Protein AF-A0A7J7J6X7-F1 (afdb_monomer)

Foldseek 3Di:
DDDDDPPPDVPFQADDDDDDDDRHDDPDDDPPNDDDPADPDQDWDDDPQKIKGFDDWDDDPFWIKTWIKIDGHVDPDIDIDIDIGGDDD

Organism: Bugula neritina (NCBI:txid10212)

Solvent-accessible surface area (backbone atoms only — not comparable to full-atom values): 6025 Å² total; per-residue (Å²): 136,83,82,86,74,85,84,66,64,94,78,55,70,75,55,90,80,92,77,95,77,80,48,76,70,91,87,69,97,58,96,63,92,70,79,87,88,66,50,92,49,78,52,72,39,74,59,86,60,35,39,36,29,40,74,47,77,48,82,55,97,61,33,36,43,34,38,33,37,40,33,42,70,100,49,94,61,72,48,76,48,76,48,77,47,70,60,83,128

Mean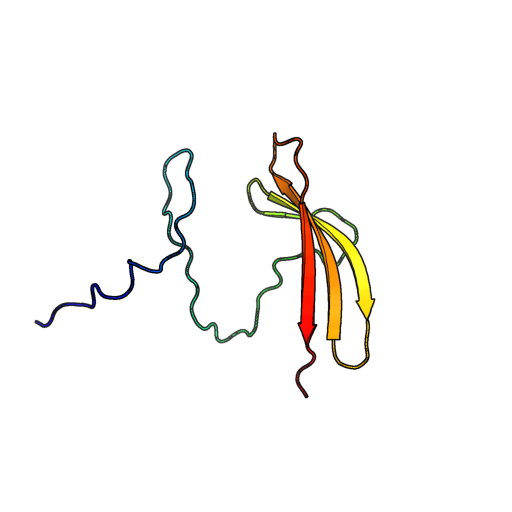 predicted aligned error: 10.94 Å

Secondary structure (DSSP, 8-state):
------TTSTTPPPPP-SSSS---------SSS----S-SSSS-EEETTEEEEEEEEEE-SSEEEEEEEEEETT---EEEEEEEEEPP-

Structure (mmCIF, N/CA/C/O backbone):
data_AF-A0A7J7J6X7-F1
#
_entry.id   AF-A0A7J7J6X7-F1
#
loop_
_atom_site.group_PDB
_atom_site.id
_atom_site.type_symbol
_atom_site.label_atom_id
_atom_site.label_alt_id
_atom_site.label_comp_id
_atom_site.label_asym_id
_atom_site.label_entity_id
_atom_site.label_seq_id
_atom_site.pdbx_PDB_ins_code
_atom_site.Cartn_x
_atom_site.Cartn_y
_atom_site.Cartn_z
_atom_site.occupancy
_atom_site.B_iso_or_equiv
_atom_site.auth_seq_id
_atom_site.auth_comp_id
_atom_site.auth_asym_id
_atom_site.auth_atom_id
_atom_site.pdbx_PDB_model_num
ATOM 1 N N . MET A 1 1 ? -18.816 -39.576 8.048 1.00 42.16 1 MET A N 1
ATOM 2 C CA . MET A 1 1 ? -18.567 -38.248 7.452 1.00 42.16 1 MET A CA 1
ATOM 3 C C . MET A 1 1 ? -17.300 -37.733 8.098 1.00 42.16 1 MET A C 1
ATOM 5 O O . MET A 1 1 ? -17.278 -37.642 9.314 1.00 42.16 1 MET A O 1
ATOM 9 N N . GLN A 1 2 ? -16.230 -37.609 7.316 1.00 35.34 2 GLN A N 1
ATOM 10 C CA . GLN A 1 2 ? -14.891 -37.275 7.804 1.00 35.34 2 GLN A CA 1
ATOM 11 C C . GLN A 1 2 ? -14.769 -35.778 8.101 1.00 35.34 2 GLN A C 1
ATOM 13 O O . GLN A 1 2 ? -15.316 -34.948 7.375 1.00 35.34 2 GLN A O 1
ATOM 18 N N . ASP A 1 3 ? -14.049 -35.492 9.180 1.00 43.03 3 ASP A N 1
ATOM 19 C CA . ASP A 1 3 ? -13.744 -34.185 9.747 1.00 43.03 3 ASP A CA 1
ATOM 20 C C . ASP A 1 3 ? -13.117 -33.220 8.734 1.00 43.03 3 ASP A C 1
ATOM 22 O O . ASP A 1 3 ? -12.070 -33.491 8.138 1.00 43.03 3 ASP A O 1
ATOM 26 N N . ILE A 1 4 ? -13.734 -32.049 8.569 1.00 48.44 4 ILE A N 1
ATOM 27 C CA . ILE A 1 4 ? -13.182 -30.959 7.764 1.00 48.44 4 ILE A CA 1
ATOM 28 C C . ILE A 1 4 ? -12.127 -30.232 8.610 1.00 48.44 4 ILE A C 1
ATOM 30 O O . ILE A 1 4 ? -12.418 -29.293 9.339 1.00 48.44 4 ILE A O 1
ATOM 34 N N . ASN A 1 5 ? -10.894 -30.726 8.510 1.00 48.69 5 ASN A N 1
ATOM 35 C CA . ASN A 1 5 ? -9.638 -29.974 8.530 1.00 48.69 5 ASN A CA 1
ATOM 36 C C . ASN A 1 5 ? -9.508 -28.827 9.562 1.00 48.69 5 ASN A C 1
ATOM 38 O O . ASN A 1 5 ? -9.527 -27.652 9.209 1.00 48.69 5 ASN A O 1
ATOM 42 N N . THR A 1 6 ? -9.248 -29.161 10.826 1.00 43.22 6 THR A N 1
ATOM 43 C CA . THR A 1 6 ? -8.854 -28.208 11.885 1.00 43.22 6 THR A CA 1
ATOM 44 C C . THR A 1 6 ? -7.371 -27.786 11.838 1.00 43.22 6 THR A C 1
ATOM 46 O O . THR A 1 6 ? -6.870 -27.203 12.792 1.00 43.22 6 THR A O 1
ATOM 49 N N . LYS A 1 7 ? -6.630 -28.058 10.751 1.00 48.09 7 LYS A N 1
ATOM 50 C CA . LYS A 1 7 ? -5.160 -27.883 10.691 1.00 48.09 7 LYS A CA 1
ATOM 51 C C . LYS A 1 7 ? -4.646 -26.514 10.211 1.00 48.09 7 LYS A C 1
ATOM 53 O O . LYS A 1 7 ? -3.446 -26.383 9.993 1.00 48.09 7 LYS A O 1
ATOM 58 N N . THR A 1 8 ? -5.490 -25.497 10.029 1.00 55.53 8 THR A N 1
ATOM 59 C CA . THR A 1 8 ? -5.059 -24.221 9.405 1.00 55.53 8 THR A CA 1
ATOM 60 C C . THR A 1 8 ? -5.207 -22.965 10.267 1.00 55.53 8 THR A C 1
ATOM 62 O O . THR 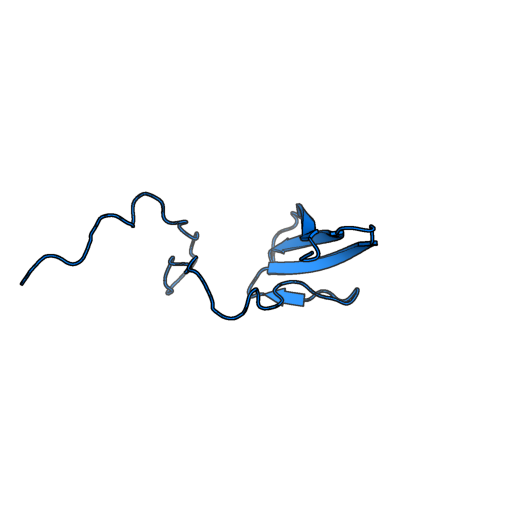A 1 8 ? -4.884 -21.882 9.787 1.00 55.53 8 THR A O 1
ATOM 65 N N . ASP A 1 9 ? -5.645 -23.077 11.526 1.00 61.72 9 ASP A N 1
ATOM 66 C CA . ASP A 1 9 ? -5.878 -21.901 12.384 1.00 61.72 9 ASP A CA 1
ATOM 67 C C . ASP A 1 9 ? -4.624 -21.438 13.151 1.00 61.72 9 ASP A C 1
ATOM 69 O O . ASP A 1 9 ? -4.445 -20.244 13.369 1.00 61.72 9 ASP A O 1
ATOM 73 N N . ASP A 1 10 ? -3.696 -22.344 13.477 1.00 65.31 10 ASP A N 1
ATOM 74 C CA . ASP A 1 10 ? -2.524 -22.043 14.326 1.00 65.31 10 ASP A CA 1
ATOM 75 C C . ASP A 1 10 ? -1.524 -21.056 13.696 1.00 65.31 10 ASP A C 1
ATOM 77 O O . ASP A 1 10 ? -0.686 -20.467 14.382 1.00 65.31 10 ASP A O 1
ATOM 81 N N . HIS A 1 11 ? -1.603 -20.864 12.379 1.00 65.81 11 HIS A N 1
ATOM 82 C CA . HIS A 1 11 ? -0.730 -19.966 11.622 1.00 65.81 11 HIS A CA 1
ATOM 83 C C . HIS A 1 11 ? -1.476 -18.786 10.997 1.00 65.81 11 HIS A C 1
ATOM 85 O O . HIS A 1 11 ? -0.876 -18.017 10.239 1.00 65.81 11 HIS A O 1
ATOM 91 N N . ARG A 1 12 ? -2.777 -18.623 11.273 1.00 68.81 12 ARG A N 1
ATOM 92 C CA . ARG A 1 12 ? -3.540 -17.526 10.676 1.00 68.81 12 ARG A CA 1
ATOM 93 C C . ARG A 1 12 ? -3.139 -16.187 11.289 1.00 68.81 12 ARG A C 1
ATOM 95 O O . ARG A 1 12 ? -2.899 -16.067 12.489 1.00 68.81 12 ARG A O 1
ATOM 102 N N . VAL A 1 13 ? -3.120 -15.147 10.459 1.00 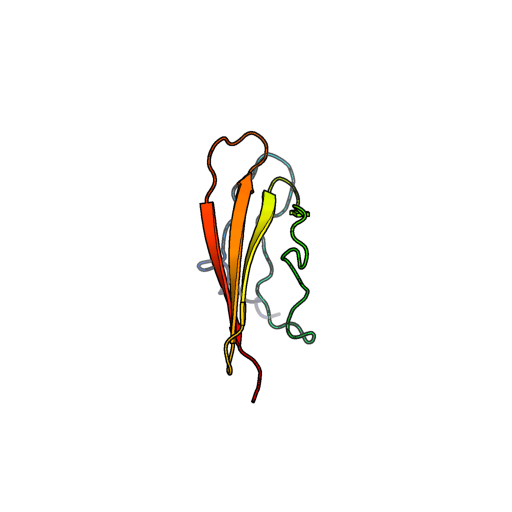73.19 13 VAL A N 1
ATOM 103 C CA . VAL A 1 13 ? -2.910 -13.774 10.928 1.00 73.19 13 VAL A CA 1
ATOM 104 C C . VAL A 1 13 ? -4.195 -13.281 11.588 1.00 73.19 13 VAL A C 1
ATOM 106 O O . VAL A 1 13 ? -5.231 -13.183 10.933 1.00 73.19 13 VAL A O 1
ATOM 109 N N . VAL A 1 14 ? -4.122 -12.957 12.880 1.00 75.81 14 VAL A N 1
ATOM 110 C CA . VAL A 1 14 ? -5.256 -12.446 13.663 1.00 75.81 14 VAL A CA 1
ATOM 111 C C . VAL A 1 14 ? -5.237 -10.918 13.669 1.00 75.81 14 VAL A C 1
ATOM 113 O O . VAL A 1 14 ? -4.294 -10.297 14.165 1.00 75.81 14 VAL A O 1
ATOM 116 N N . LEU A 1 15 ? -6.291 -10.291 13.143 1.00 77.56 15 LEU A N 1
ATOM 117 C CA . LEU A 1 15 ? -6.444 -8.835 13.173 1.00 77.56 15 LEU A CA 1
ATOM 118 C C . LEU A 1 15 ? -6.984 -8.359 14.534 1.00 77.56 15 LEU A C 1
ATOM 120 O O . LEU A 1 15 ? -7.959 -8.901 15.057 1.00 77.56 15 LEU A O 1
ATOM 124 N N . ARG A 1 16 ? -6.373 -7.311 15.110 1.00 76.12 16 ARG A N 1
ATOM 125 C CA . ARG A 1 16 ? -6.899 -6.643 16.320 1.00 76.12 16 ARG A CA 1
ATOM 126 C C . ARG A 1 16 ? -8.197 -5.899 15.992 1.00 76.12 16 ARG A C 1
ATOM 128 O O . ARG A 1 16 ? -8.244 -5.175 15.001 1.00 76.12 16 ARG A O 1
ATOM 135 N N . ARG A 1 17 ? -9.216 -6.041 16.848 1.00 70.69 17 ARG A N 1
ATOM 136 C CA . ARG A 1 17 ? -10.577 -5.526 16.614 1.00 70.69 17 ARG A CA 1
ATOM 137 C C . ARG A 1 17 ? -10.980 -4.450 17.623 1.00 70.69 17 ARG A C 1
ATOM 139 O O . ARG A 1 17 ? -10.623 -4.542 18.794 1.00 70.69 17 ARG A O 1
ATOM 146 N N . GLU A 1 18 ? -11.805 -3.513 17.164 1.00 61.38 18 GLU A N 1
ATOM 147 C CA . GLU A 1 18 ? -12.712 -2.704 17.987 1.00 61.38 18 GLU A CA 1
ATOM 148 C C . GLU A 1 18 ? -14.137 -2.899 17.414 1.00 61.38 18 GLU A C 1
ATOM 150 O O . GLU A 1 18 ? -14.502 -2.225 16.458 1.00 61.38 18 GLU A O 1
ATOM 155 N N . GLY A 1 19 ? -14.918 -3.871 17.918 1.00 63.97 19 GLY A N 1
ATOM 156 C CA . GLY A 1 19 ? -16.328 -4.099 17.516 1.00 63.97 19 GLY A CA 1
ATOM 157 C C . GLY A 1 19 ? -16.650 -5.431 16.806 1.00 63.97 19 GLY A C 1
ATOM 158 O O . GLY A 1 19 ? -15.875 -6.386 16.880 1.00 63.97 19 GLY A O 1
ATOM 159 N N . GLU A 1 20 ? -17.821 -5.500 16.148 1.00 55.25 20 GLU A N 1
ATOM 160 C CA . GLU A 1 20 ? -18.321 -6.684 15.418 1.00 55.25 20 GLU A CA 1
ATOM 161 C C . GLU A 1 20 ? -17.727 -6.789 13.999 1.00 55.25 20 GLU A C 1
ATOM 163 O O . GLU A 1 20 ? -17.843 -5.879 13.181 1.00 55.25 20 GLU A O 1
ATOM 168 N N . GLY A 1 21 ? -17.085 -7.924 13.706 1.00 60.88 21 GLY A N 1
ATOM 169 C CA . GLY A 1 21 ? -16.438 -8.244 12.430 1.00 60.88 21 GLY A CA 1
ATOM 170 C C . GLY A 1 21 ? -15.574 -9.506 12.553 1.00 60.88 21 GLY A C 1
ATOM 171 O O . GLY A 1 21 ? -15.219 -9.905 13.666 1.00 60.88 21 GLY A O 1
ATOM 172 N N . ASN A 1 22 ? -15.240 -10.159 11.435 1.00 65.44 22 ASN A N 1
ATOM 173 C CA . ASN A 1 22 ? -14.380 -11.352 11.439 1.00 65.44 22 ASN A CA 1
ATOM 174 C C . ASN A 1 22 ? -12.887 -10.941 11.464 1.00 65.44 22 ASN A C 1
ATOM 176 O O . ASN A 1 22 ? -12.496 -10.023 10.749 1.00 65.44 22 ASN A O 1
ATOM 180 N N . ASP A 1 23 ? -12.053 -11.590 12.286 1.00 72.50 23 ASP A N 1
ATOM 181 C CA . ASP A 1 23 ? -10.585 -11.389 12.340 1.00 72.50 23 ASP A CA 1
ATOM 182 C C . ASP A 1 23 ? -9.830 -12.122 11.229 1.00 72.50 23 ASP A C 1
ATOM 184 O O . ASP A 1 23 ? -8.598 -12.112 11.196 1.00 72.50 23 ASP A O 1
ATOM 188 N N . PHE A 1 24 ? -10.573 -12.780 10.351 1.00 71.50 24 PHE A N 1
ATOM 189 C CA . PHE A 1 24 ? -10.056 -13.575 9.262 1.00 71.50 24 PHE A CA 1
ATOM 190 C C . PHE A 1 24 ? -9.702 -12.708 8.048 1.00 71.50 24 PHE A C 1
ATOM 192 O O . PHE A 1 24 ? -10.562 -12.032 7.481 1.00 71.50 24 PHE A O 1
ATOM 199 N N . ILE A 1 25 ? -8.448 -12.787 7.600 1.00 75.38 25 ILE A N 1
ATOM 200 C CA . ILE A 1 25 ? -8.032 -12.332 6.271 1.00 75.38 25 ILE A CA 1
ATOM 201 C C . ILE A 1 25 ? -7.724 -13.554 5.409 1.00 75.38 25 ILE A C 1
ATOM 203 O O . ILE A 1 25 ? -6.908 -14.398 5.778 1.00 75.38 25 ILE A O 1
ATOM 207 N N . ASN A 1 26 ? -8.394 -13.661 4.260 1.00 64.62 26 ASN A N 1
ATOM 208 C CA . ASN A 1 26 ? -8.126 -14.741 3.324 1.00 64.62 26 ASN A CA 1
ATOM 209 C C . ASN A 1 26 ? -6.832 -14.451 2.552 1.00 64.62 26 ASN A C 1
ATOM 211 O O . ASN A 1 26 ? -6.808 -13.598 1.667 1.00 64.62 26 ASN A O 1
ATOM 215 N N . ALA A 1 27 ? -5.766 -15.169 2.887 1.00 56.47 27 ALA A N 1
ATOM 216 C CA . ALA A 1 27 ? -4.555 -15.247 2.086 1.00 56.47 27 ALA A CA 1
ATOM 217 C C . ALA A 1 27 ? -4.574 -16.580 1.325 1.00 56.47 27 ALA A C 1
ATOM 219 O O . ALA A 1 27 ? -4.040 -17.586 1.785 1.00 56.47 27 ALA A O 1
ATOM 220 N N . SER A 1 28 ? -5.233 -16.601 0.169 1.00 53.62 28 SER A N 1
ATOM 221 C CA . SER A 1 28 ? -5.318 -17.772 -0.709 1.00 53.62 28 SER A CA 1
ATOM 222 C C . SER A 1 28 ? -5.009 -17.388 -2.154 1.00 53.62 28 SER A C 1
ATOM 224 O O . SER A 1 28 ? -5.153 -16.229 -2.531 1.00 53.62 28 SER A O 1
ATOM 226 N N . TYR A 1 29 ? -4.609 -18.362 -2.972 1.00 40.81 29 TYR A N 1
ATOM 227 C CA . TYR A 1 29 ? -4.315 -18.173 -4.397 1.00 40.81 29 TYR A CA 1
ATOM 228 C C . TYR A 1 29 ? -5.535 -17.597 -5.149 1.00 40.81 29 TYR A C 1
ATOM 230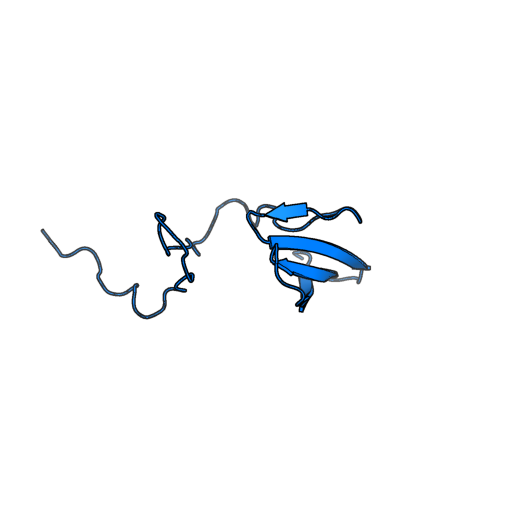 O O . TYR A 1 29 ? -6.614 -18.187 -5.104 1.00 40.81 29 TYR A O 1
ATOM 238 N N . ILE A 1 30 ? -5.374 -16.461 -5.841 1.00 49.03 30 ILE A N 1
ATOM 239 C CA . ILE A 1 30 ? -6.422 -15.810 -6.652 1.00 49.03 30 ILE A CA 1
ATOM 240 C C . ILE A 1 30 ? -6.035 -15.915 -8.136 1.00 49.03 30 ILE A C 1
ATOM 242 O O . ILE A 1 30 ? -4.876 -15.723 -8.493 1.00 49.03 30 ILE A O 1
ATOM 246 N N . ALA A 1 31 ? -6.999 -16.232 -9.010 1.00 49.12 31 ALA A N 1
ATOM 247 C CA . ALA A 1 31 ? -6.781 -16.379 -10.457 1.00 49.12 31 ALA A CA 1
ATOM 248 C C . ALA A 1 31 ? -6.395 -15.058 -11.163 1.00 49.12 31 ALA A C 1
ATOM 250 O O . ALA A 1 31 ? -5.702 -15.076 -12.178 1.00 49.12 31 ALA A O 1
ATOM 251 N N . ASN A 1 32 ? -6.780 -13.909 -10.598 1.00 53.75 32 ASN A N 1
ATOM 252 C CA . ASN A 1 32 ? -6.182 -12.612 -10.912 1.00 53.75 32 ASN A CA 1
ATOM 253 C C . ASN A 1 32 ? -4.888 -12.465 -10.103 1.00 53.75 32 ASN A C 1
ATOM 255 O O . ASN A 1 32 ? -4.943 -12.521 -8.876 1.00 53.75 32 ASN A O 1
ATOM 259 N N . LYS A 1 33 ? -3.737 -12.253 -10.766 1.00 61.62 33 LYS A N 1
ATOM 260 C CA . LYS A 1 33 ? -2.418 -12.217 -10.095 1.00 61.62 33 LYS A CA 1
ATOM 261 C C . LYS A 1 33 ? -2.382 -11.267 -8.885 1.00 61.62 33 LYS A C 1
ATOM 263 O O . LYS A 1 33 ? -1.714 -11.587 -7.909 1.00 61.62 33 LYS A O 1
ATOM 268 N N . CYS A 1 34 ? -3.059 -10.115 -8.956 1.00 68.75 34 CYS A N 1
ATOM 269 C CA . CYS A 1 34 ? -3.199 -9.162 -7.851 1.00 68.75 34 CYS A CA 1
ATOM 270 C C . CYS A 1 34 ? -4.237 -8.077 -8.199 1.00 68.75 34 CYS A C 1
ATOM 272 O O . CYS A 1 34 ? -4.197 -7.539 -9.306 1.00 68.75 34 CYS A O 1
ATOM 274 N N . GLU A 1 35 ? -5.129 -7.720 -7.270 1.00 69.88 35 GLU A N 1
ATOM 275 C CA . GLU A 1 35 ? -5.859 -6.446 -7.349 1.00 69.88 35 GLU A CA 1
ATOM 276 C C . GLU A 1 35 ? -4.999 -5.323 -6.768 1.00 69.88 35 GLU A C 1
ATOM 278 O O . GLU A 1 35 ? -4.296 -5.503 -5.774 1.00 69.88 35 GLU A O 1
ATOM 283 N N . GLN A 1 36 ? -5.055 -4.136 -7.367 1.00 76.44 36 GLN A N 1
ATOM 284 C CA . GLN A 1 36 ? -4.202 -3.044 -6.930 1.00 76.44 36 GLN A CA 1
ATOM 285 C C . GLN A 1 36 ? -4.666 -2.427 -5.597 1.00 76.44 36 GLN A C 1
ATOM 287 O O . GLN A 1 36 ? -5.619 -1.645 -5.532 1.00 76.44 36 GLN A O 1
ATOM 292 N N . TYR A 1 37 ? -3.912 -2.714 -4.535 1.00 84.31 37 TYR A N 1
ATOM 293 C CA . TYR A 1 37 ? -4.182 -2.271 -3.161 1.00 84.31 37 TYR A CA 1
ATOM 294 C C . TYR A 1 37 ? -3.392 -1.021 -2.724 1.00 84.31 37 TYR A C 1
ATOM 296 O O . TYR A 1 37 ? -3.433 -0.639 -1.557 1.00 84.31 37 TYR A O 1
ATOM 304 N N . TRP A 1 38 ? -2.679 -0.353 -3.634 1.00 87.25 38 TRP A N 1
ATOM 305 C CA . TRP A 1 38 ? -1.941 0.893 -3.370 1.00 87.25 38 TRP A CA 1
ATOM 306 C C . TRP A 1 38 ? -2.324 1.991 -4.380 1.00 87.25 38 TRP A C 1
ATOM 308 O O . TRP A 1 38 ? -2.765 1.666 -5.483 1.00 87.25 38 TRP A O 1
ATOM 318 N N . PRO A 1 39 ? -2.200 3.287 -4.038 1.00 83.75 39 PRO A N 1
ATOM 319 C CA . PRO A 1 39 ? -2.460 4.374 -4.987 1.00 83.75 39 PRO A CA 1
ATOM 320 C C . PRO A 1 39 ? -1.385 4.439 -6.087 1.00 83.75 39 PRO A C 1
ATOM 322 O O . PRO A 1 39 ? -0.193 4.331 -5.791 1.00 83.75 39 PRO A O 1
ATOM 325 N N . LEU A 1 40 ? -1.803 4.629 -7.345 1.00 77.19 40 LEU A N 1
ATOM 326 C CA . LEU A 1 40 ? -0.899 4.897 -8.484 1.00 77.19 40 LEU A CA 1
ATOM 327 C C . LEU A 1 40 ? -0.425 6.345 -8.504 1.00 77.19 40 LEU A C 1
ATOM 329 O O . LEU A 1 40 ? 0.689 6.657 -8.916 1.00 77.19 40 LEU A O 1
ATOM 333 N N . ASP A 1 41 ? -1.313 7.235 -8.100 1.00 77.69 41 ASP A N 1
ATOM 334 C CA . ASP A 1 41 ? -1.125 8.662 -8.097 1.00 77.69 41 ASP A CA 1
ATOM 335 C C . ASP A 1 41 ? -0.508 9.139 -6.779 1.00 77.69 41 ASP A C 1
ATOM 337 O O . ASP A 1 41 ? -0.444 8.439 -5.767 1.00 77.69 41 ASP A O 1
ATOM 341 N N . LYS A 1 42 ? -0.038 10.389 -6.780 1.00 73.44 42 LYS A N 1
ATOM 342 C CA . LYS A 1 42 ? 0.471 11.042 -5.565 1.00 73.44 42 LYS A CA 1
ATOM 343 C C . LYS A 1 42 ? -0.638 11.333 -4.544 1.00 73.44 42 LYS A C 1
ATOM 345 O O . LYS A 1 42 ? -0.344 11.875 -3.478 1.00 73.44 42 LYS A O 1
ATOM 350 N N . GLN A 1 43 ? -1.894 11.008 -4.860 1.00 84.25 43 GLN A N 1
ATOM 351 C CA . GLN A 1 43 ? -3.014 11.243 -3.965 1.00 84.25 43 GLN A CA 1
ATOM 352 C C . GLN A 1 43 ? -3.115 10.136 -2.908 1.00 84.25 43 GLN A C 1
ATOM 354 O O . GLN A 1 43 ? -2.987 8.949 -3.214 1.00 84.25 43 GLN A O 1
ATOM 359 N N . PRO A 1 44 ? -3.347 10.504 -1.639 1.00 87.75 44 PRO A N 1
ATOM 360 C CA . PRO A 1 44 ? -3.648 9.541 -0.592 1.00 87.75 44 PRO A CA 1
ATOM 361 C C . PRO A 1 44 ? -4.909 8.730 -0.912 1.00 87.75 44 PRO A C 1
ATOM 363 O O . PRO A 1 44 ? -5.959 9.303 -1.202 1.00 87.75 44 PRO A O 1
ATOM 366 N N . LYS A 1 45 ? -4.842 7.405 -0.762 1.00 91.19 45 LYS A N 1
ATOM 367 C CA . LYS A 1 45 ? -6.006 6.511 -0.833 1.00 91.19 45 LYS A CA 1
ATOM 368 C C . LYS A 1 45 ? -6.292 5.912 0.541 1.00 91.19 45 LYS A C 1
ATOM 370 O O . LYS A 1 45 ? -5.375 5.491 1.248 1.00 91.19 45 LYS A O 1
ATOM 375 N N . LYS A 1 46 ? -7.569 5.892 0.931 1.00 89.94 46 LYS A N 1
ATOM 376 C CA . LYS A 1 46 ? -8.026 5.306 2.199 1.00 89.94 46 LYS A CA 1
ATOM 377 C C . LYS A 1 46 ? -8.513 3.873 2.005 1.00 89.94 46 LYS A C 1
ATOM 379 O O . LYS A 1 46 ? -9.246 3.589 1.062 1.00 89.94 46 LYS A O 1
ATOM 384 N N . PHE A 1 47 ? -8.142 3.015 2.945 1.00 87.62 47 PHE A N 1
ATOM 385 C CA . PHE A 1 47 ? -8.546 1.620 3.067 1.00 87.62 47 PHE A CA 1
ATOM 386 C C . PHE A 1 47 ? -9.000 1.393 4.513 1.00 87.62 47 PHE A C 1
ATOM 388 O O . PHE A 1 47 ? -8.183 1.165 5.407 1.00 87.62 47 PHE A O 1
ATOM 395 N N . GLY A 1 48 ? -10.303 1.555 4.764 1.00 86.81 48 GLY A N 1
ATOM 396 C CA . GLY A 1 48 ? -10.829 1.651 6.128 1.00 86.81 48 GLY A CA 1
ATOM 397 C C . GLY A 1 48 ? -10.154 2.791 6.900 1.00 86.81 48 GLY A C 1
ATOM 398 O O . GLY A 1 48 ? -10.089 3.924 6.419 1.00 86.81 48 GLY A O 1
ATOM 399 N N . ASP A 1 49 ? -9.589 2.468 8.062 1.00 89.81 49 ASP A N 1
ATOM 400 C CA . ASP A 1 49 ? -8.869 3.422 8.915 1.00 89.81 49 ASP A CA 1
ATOM 401 C C . ASP A 1 49 ? -7.416 3.661 8.493 1.00 89.81 49 ASP A C 1
ATOM 403 O O . ASP A 1 49 ? -6.703 4.424 9.145 1.00 89.81 49 ASP A O 1
ATOM 407 N N . ILE A 1 50 ? -6.936 3.012 7.435 1.00 90.88 50 ILE A N 1
ATOM 408 C CA . ILE A 1 50 ? -5.560 3.153 6.967 1.00 90.88 50 ILE A CA 1
ATOM 409 C C . ILE A 1 50 ? -5.533 4.099 5.772 1.00 90.88 50 ILE A C 1
ATOM 411 O O . ILE A 1 50 ? -6.260 3.928 4.798 1.00 90.88 50 ILE A O 1
ATOM 415 N N . THR A 1 51 ? -4.674 5.108 5.829 1.00 92.44 51 THR A N 1
ATOM 416 C CA . THR A 1 51 ? -4.375 5.984 4.697 1.00 92.44 51 THR A CA 1
ATOM 417 C C . THR A 1 51 ? -3.018 5.606 4.126 1.00 92.44 51 THR A C 1
ATOM 419 O O . THR A 1 51 ? -2.029 5.5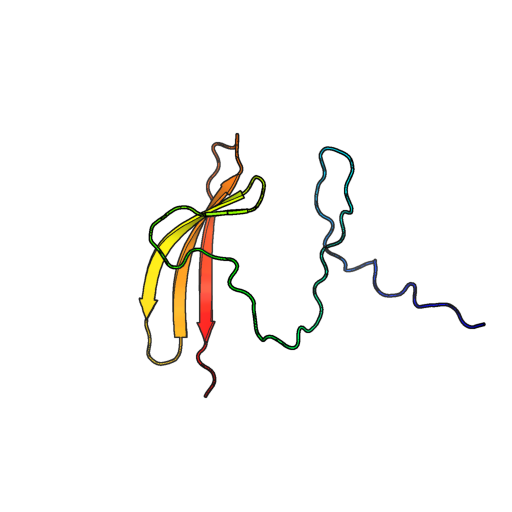39 4.856 1.00 92.44 51 THR A O 1
ATOM 422 N N . VAL A 1 52 ? -2.974 5.364 2.819 1.00 92.25 52 VAL A N 1
ATOM 423 C CA . VAL A 1 52 ? -1.763 5.009 2.080 1.00 92.25 52 VAL A CA 1
ATOM 424 C C . VAL A 1 52 ? -1.460 6.116 1.082 1.00 92.25 52 VAL A C 1
ATOM 426 O O . VAL A 1 52 ? -2.335 6.529 0.324 1.00 92.25 52 VAL A O 1
ATOM 429 N N . CYS A 1 53 ? -0.215 6.582 1.056 1.00 91.38 53 CYS A N 1
ATOM 430 C CA . CYS A 1 53 ? 0.254 7.606 0.126 1.00 91.38 53 CYS A CA 1
ATOM 431 C C . CYS A 1 53 ? 1.492 7.114 -0.618 1.00 91.38 53 CYS A C 1
ATOM 433 O O . CYS A 1 53 ? 2.474 6.729 0.024 1.00 91.38 53 CYS A O 1
ATOM 435 N N . SER A 1 54 ? 1.493 7.214 -1.947 1.00 92.25 54 SER A N 1
ATOM 436 C CA . SER A 1 54 ? 2.704 6.999 -2.741 1.00 92.25 54 SER A CA 1
ATOM 437 C C . SER A 1 54 ? 3.645 8.198 -2.612 1.00 92.25 54 SER A C 1
ATOM 439 O O . SER A 1 54 ? 3.238 9.345 -2.814 1.00 92.25 54 SER A O 1
ATOM 441 N N . LYS A 1 55 ? 4.892 7.955 -2.194 1.00 91.62 55 LYS A N 1
ATOM 442 C CA . LYS A 1 55 ? 5.910 9.000 -1.988 1.00 91.62 55 LYS A CA 1
ATOM 443 C C . LYS A 1 55 ? 6.882 9.083 -3.153 1.00 91.62 55 LYS A C 1
ATOM 445 O O . LYS A 1 55 ? 7.154 10.182 -3.629 1.00 91.62 55 LYS A O 1
ATOM 450 N N . SER A 1 56 ? 7.385 7.944 -3.604 1.00 90.44 56 SER A N 1
ATOM 451 C CA . SER A 1 56 ? 8.229 7.849 -4.791 1.00 90.44 56 SER A CA 1
ATOM 452 C C . SER A 1 56 ? 8.008 6.516 -5.485 1.00 90.44 56 SER A C 1
ATOM 454 O O . SER A 1 56 ? 7.666 5.521 -4.845 1.00 90.44 56 SER A O 1
ATOM 456 N N . VAL A 1 57 ? 8.202 6.532 -6.798 1.00 91.12 57 VAL A N 1
ATOM 457 C CA . VAL A 1 57 ? 8.216 5.352 -7.652 1.00 91.12 57 VAL A CA 1
ATOM 458 C C . VAL A 1 57 ? 9.507 5.428 -8.444 1.00 91.12 57 VAL A C 1
ATOM 460 O O . VAL A 1 57 ? 9.780 6.438 -9.092 1.00 91.12 57 VAL A O 1
ATOM 463 N N . GLU A 1 58 ? 10.303 4.381 -8.347 1.00 92.00 58 GLU A N 1
ATOM 464 C CA . GLU A 1 58 ? 11.538 4.215 -9.094 1.00 92.00 58 GLU A CA 1
ATOM 465 C C . GLU A 1 58 ? 11.369 2.984 -9.988 1.00 92.00 58 GLU A C 1
ATOM 467 O O . GLU A 1 58 ? 10.835 1.956 -9.558 1.00 92.00 58 GLU 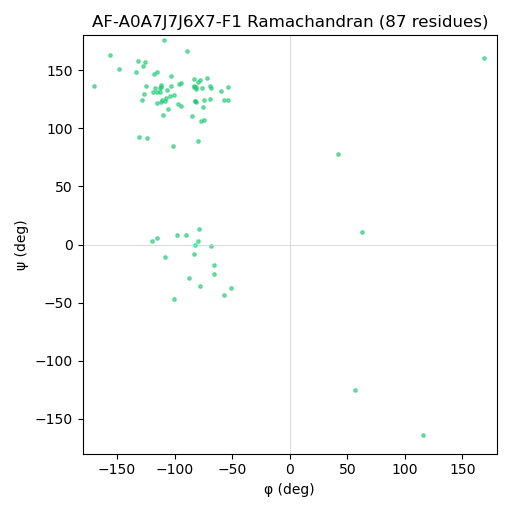A O 1
ATOM 472 N N . CYS A 1 59 ? 11.767 3.114 -11.250 1.00 90.81 59 CYS A N 1
ATOM 473 C CA . CYS A 1 59 ? 11.656 2.051 -12.240 1.00 90.81 59 CYS A CA 1
ATOM 474 C C . CYS A 1 59 ? 13.058 1.560 -12.590 1.00 90.81 59 CYS A C 1
ATOM 476 O O . CYS A 1 59 ? 13.900 2.344 -13.029 1.00 90.81 59 CYS A O 1
ATOM 478 N N . TRP A 1 60 ? 13.282 0.263 -12.430 1.00 90.94 60 TRP A N 1
ATOM 479 C CA . TRP A 1 60 ? 14.468 -0.443 -12.900 1.00 90.94 60 TRP A CA 1
ATOM 480 C C . TRP A 1 60 ? 14.094 -1.356 -14.067 1.00 90.94 60 TRP A C 1
ATOM 482 O O . TRP A 1 60 ? 12.922 -1.475 -14.428 1.00 90.94 60 TRP A O 1
ATOM 492 N N . ALA A 1 61 ? 15.103 -2.000 -14.655 1.00 89.81 61 ALA A N 1
ATOM 493 C CA . ALA A 1 61 ? 14.916 -2.924 -15.770 1.00 89.81 61 ALA A CA 1
ATOM 494 C C . ALA A 1 61 ? 13.958 -4.077 -15.418 1.00 89.81 61 ALA A C 1
ATOM 496 O O . ALA A 1 61 ? 13.054 -4.373 -16.193 1.00 89.81 61 ALA A O 1
ATOM 497 N N . ASP A 1 62 ? 14.106 -4.656 -14.224 1.00 91.19 62 ASP A N 1
ATOM 498 C CA . ASP A 1 62 ? 13.412 -5.899 -13.856 1.00 91.19 62 ASP A CA 1
ATOM 499 C C . ASP A 1 62 ? 12.291 -5.696 -12.830 1.00 91.19 62 ASP A C 1
ATOM 501 O O . ASP A 1 62 ? 11.501 -6.605 -12.560 1.00 91.19 62 ASP A O 1
ATOM 505 N N . PHE A 1 63 ? 12.214 -4.507 -12.228 1.00 88.06 63 PHE A N 1
ATOM 506 C CA . PHE A 1 63 ? 11.244 -4.233 -11.179 1.00 88.06 63 PHE A CA 1
ATOM 507 C C . PHE A 1 63 ? 10.918 -2.751 -11.023 1.00 88.06 63 PHE A C 1
ATOM 509 O O . PHE A 1 63 ? 11.652 -1.860 -11.448 1.00 88.06 63 PHE A O 1
ATOM 516 N N . THR A 1 64 ? 9.810 -2.495 -10.339 1.00 91.00 64 THR A N 1
ATOM 517 C CA . THR A 1 64 ? 9.445 -1.183 -9.808 1.00 91.00 64 THR A CA 1
ATOM 518 C C . THR A 1 64 ? 9.476 -1.223 -8.287 1.00 91.00 64 THR A C 1
ATOM 520 O O . THR A 1 64 ? 8.926 -2.138 -7.675 1.00 91.00 64 THR A O 1
ATOM 523 N N . GLN A 1 65 ? 10.069 -0.207 -7.667 1.00 93.00 65 GLN A N 1
ATOM 524 C CA . GLN A 1 65 ? 9.983 0.036 -6.226 1.00 93.00 65 GLN A CA 1
ATOM 525 C C . GLN A 1 65 ? 9.095 1.245 -5.994 1.00 93.00 65 GLN A C 1
ATOM 527 O O . GLN A 1 65 ? 9.356 2.335 -6.499 1.00 93.00 65 GLN A O 1
ATOM 532 N N . THR A 1 66 ? 8.076 1.069 -5.166 1.00 92.12 66 THR A N 1
ATOM 533 C CA . THR A 1 66 ? 7.246 2.168 -4.685 1.00 92.12 66 THR A CA 1
ATOM 534 C C . THR A 1 66 ? 7.474 2.359 -3.195 1.00 92.12 66 THR A C 1
ATOM 536 O O . THR A 1 66 ? 7.251 1.448 -2.397 1.00 92.12 66 THR A O 1
ATOM 539 N N . ARG A 1 67 ? 7.887 3.562 -2.796 1.00 93.88 67 ARG A N 1
ATOM 540 C CA . ARG A 1 67 ? 7.953 3.958 -1.390 1.00 93.88 67 ARG A CA 1
ATOM 541 C C . ARG A 1 67 ? 6.580 4.458 -0.965 1.00 93.88 67 ARG A C 1
ATOM 543 O O . ARG A 1 67 ? 6.143 5.530 -1.388 1.00 93.88 67 ARG A O 1
ATOM 550 N N . LEU A 1 68 ? 5.909 3.694 -0.114 1.00 92.94 68 LEU A N 1
ATOM 551 C CA . LEU A 1 68 ? 4.596 4.033 0.417 1.00 92.94 68 LEU A CA 1
ATOM 552 C C . LEU A 1 68 ? 4.727 4.544 1.844 1.00 92.94 68 LEU A C 1
ATOM 554 O O . LEU A 1 68 ? 5.547 4.084 2.638 1.00 92.94 68 LEU A O 1
ATOM 558 N N . SER A 1 69 ? 3.868 5.491 2.177 1.00 92.88 69 SER A N 1
ATOM 559 C CA . SER A 1 69 ? 3.682 5.943 3.539 1.00 92.88 69 SER A CA 1
ATOM 560 C C . SER A 1 69 ? 2.301 5.553 4.030 1.00 92.88 69 SER A C 1
ATOM 562 O O . SER A 1 69 ? 1.313 5.798 3.342 1.00 92.88 69 SER A O 1
ATOM 564 N N . ILE A 1 70 ? 2.259 4.955 5.215 1.00 93.62 70 ILE A N 1
ATOM 565 C CA . ILE A 1 70 ? 1.056 4.420 5.836 1.00 93.62 70 ILE A CA 1
ATOM 566 C C . ILE A 1 70 ? 0.815 5.153 7.150 1.00 93.62 70 ILE A C 1
ATOM 568 O O . ILE A 1 70 ? 1.720 5.276 7.977 1.00 93.62 70 ILE A O 1
ATOM 572 N N . SER A 1 71 ? -0.414 5.611 7.355 1.00 92.88 71 SER A N 1
ATOM 573 C CA . SER A 1 71 ? -0.882 6.135 8.635 1.00 92.88 71 SER A CA 1
ATOM 574 C C . SER A 1 71 ? -2.245 5.551 8.989 1.00 92.88 71 SER A C 1
ATOM 576 O O . SER A 1 71 ? -3.056 5.253 8.112 1.00 92.88 71 SER A O 1
ATOM 578 N N . LYS A 1 72 ? -2.505 5.385 10.288 1.00 90.06 72 LYS A N 1
ATOM 579 C CA . LYS A 1 72 ? -3.836 5.036 10.796 1.00 90.06 72 LYS A CA 1
ATOM 580 C C . LYS A 1 72 ? -4.570 6.315 11.197 1.00 90.06 72 LYS A C 1
ATOM 582 O O . LYS A 1 72 ? -3.982 7.205 11.806 1.00 90.06 72 LYS A O 1
ATOM 587 N N . VAL A 1 73 ? -5.857 6.408 10.883 1.00 82.81 73 VAL A N 1
ATOM 588 C CA . VAL A 1 73 ? -6.741 7.491 11.325 1.00 82.81 73 VAL A CA 1
ATOM 589 C C . VAL A 1 73 ? -6.668 7.617 12.851 1.00 82.81 73 VAL A C 1
ATOM 591 O O . VAL A 1 73 ? -6.671 6.615 13.562 1.00 82.81 73 VAL A O 1
ATOM 594 N N . LYS A 1 74 ? -6.565 8.857 13.351 1.00 82.62 74 LYS A N 1
ATOM 595 C CA . LYS A 1 74 ? -6.372 9.195 14.778 1.00 82.62 74 LYS A CA 1
ATOM 596 C C . LYS A 1 74 ? -5.061 8.681 15.404 1.00 82.62 74 LYS A C 1
ATOM 598 O O . LYS A 1 74 ? -4.895 8.786 16.615 1.00 82.62 74 LYS A O 1
ATOM 603 N N . SER A 1 75 ? -4.117 8.179 14.607 1.00 82.56 75 SER A N 1
ATOM 604 C CA . SER A 1 75 ? -2.744 7.921 15.041 1.00 82.56 75 SER A CA 1
ATOM 605 C C . SER A 1 75 ? -1.814 9.009 14.512 1.00 82.56 75 SER A C 1
ATOM 607 O O . SER A 1 75 ? -1.888 9.387 13.345 1.00 82.56 75 SER A O 1
ATOM 609 N N . TYR A 1 76 ? -0.908 9.486 15.363 1.00 83.12 76 TYR A N 1
ATOM 610 C CA . TYR A 1 76 ? 0.175 10.388 14.956 1.00 83.12 76 TYR A CA 1
ATOM 611 C C . TYR A 1 76 ? 1.373 9.633 14.367 1.00 83.12 76 TYR A C 1
ATOM 613 O O . TYR A 1 76 ? 2.302 10.247 13.849 1.00 83.12 76 TYR A O 1
ATOM 621 N N . MET A 1 77 ? 1.357 8.299 14.447 1.00 84.88 77 MET A N 1
ATOM 622 C CA . MET A 1 77 ? 2.430 7.459 13.937 1.00 84.88 77 MET A CA 1
ATOM 623 C C . MET A 1 77 ? 2.262 7.222 12.440 1.00 84.88 77 MET A C 1
ATOM 625 O O . MET A 1 77 ? 1.177 6.892 11.950 1.00 84.88 77 MET A O 1
ATOM 629 N N . GLN A 1 78 ? 3.376 7.348 11.731 1.00 88.12 78 GLN A N 1
ATOM 630 C CA . GLN A 1 78 ? 3.488 7.080 10.309 1.00 88.12 78 GLN A CA 1
ATOM 631 C C . GLN A 1 78 ? 4.600 6.060 10.090 1.00 88.12 78 GLN A C 1
ATOM 633 O O . GLN A 1 78 ? 5.683 6.170 10.664 1.00 88.12 78 GLN A O 1
ATO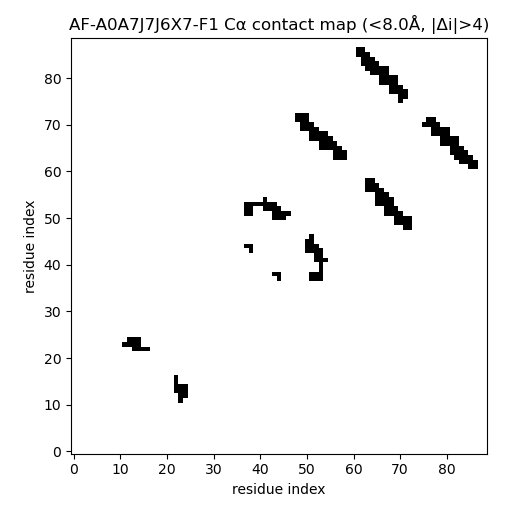M 638 N N . THR A 1 79 ? 4.341 5.080 9.234 1.00 92.81 79 THR A N 1
ATOM 639 C CA . THR A 1 79 ? 5.321 4.063 8.851 1.00 92.81 79 THR A CA 1
ATOM 640 C C . THR A 1 79 ? 5.592 4.158 7.358 1.00 92.81 79 THR A C 1
ATOM 642 O O . THR A 1 79 ? 4.717 4.520 6.568 1.00 92.81 79 THR A O 1
ATOM 645 N N . ILE A 1 80 ? 6.829 3.867 6.969 1.00 93.31 80 ILE A N 1
ATOM 646 C CA . ILE A 1 80 ? 7.249 3.798 5.572 1.00 93.31 80 ILE A CA 1
ATOM 647 C C . ILE A 1 80 ? 7.442 2.333 5.208 1.00 93.31 80 ILE A C 1
ATOM 649 O O . ILE A 1 80 ? 8.101 1.602 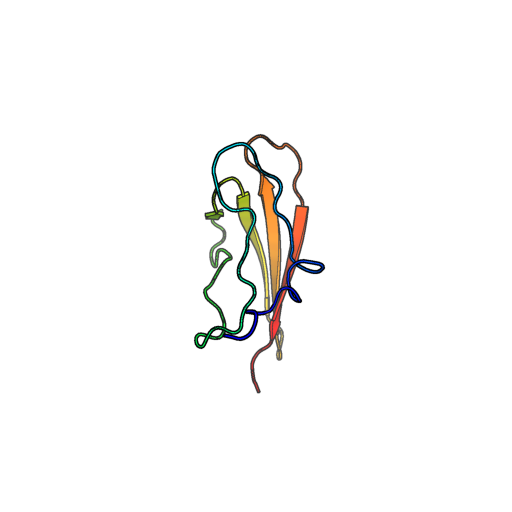5.944 1.00 93.31 80 ILE A O 1
ATOM 653 N N . ILE A 1 81 ? 6.892 1.927 4.068 1.00 93.12 81 ILE A N 1
ATOM 654 C CA . ILE A 1 81 ? 7.111 0.602 3.489 1.00 93.12 81 ILE A CA 1
ATOM 655 C C . ILE A 1 81 ? 7.608 0.735 2.049 1.00 93.12 81 ILE A C 1
ATOM 657 O O . ILE A 1 81 ? 7.358 1.744 1.382 1.00 93.12 81 ILE A O 1
ATOM 661 N N . TYR A 1 82 ? 8.282 -0.302 1.565 1.00 90.94 82 TYR A N 1
ATOM 662 C CA . TYR A 1 82 ? 8.736 -0.408 0.183 1.00 90.94 82 TYR A CA 1
ATOM 663 C C . TYR A 1 82 ? 8.006 -1.570 -0.482 1.00 90.94 82 TYR A C 1
ATOM 665 O O . TYR A 1 82 ? 8.067 -2.701 -0.004 1.00 90.94 82 TYR A O 1
ATOM 673 N N . LEU A 1 83 ? 7.291 -1.278 -1.564 1.00 88.88 83 LEU A N 1
ATOM 674 C CA . LEU A 1 83 ? 6.647 -2.270 -2.413 1.00 88.88 83 LEU A CA 1
ATOM 675 C C . LEU A 1 83 ? 7.554 -2.549 -3.609 1.00 88.88 83 LEU A C 1
ATOM 677 O O . LEU A 1 83 ? 7.842 -1.625 -4.366 1.00 88.88 83 LEU A O 1
ATOM 681 N N . LEU A 1 84 ? 7.973 -3.801 -3.779 1.00 90.44 84 LEU A N 1
ATOM 682 C CA . LEU A 1 84 ? 8.754 -4.262 -4.927 1.00 90.44 84 LEU A CA 1
ATOM 683 C C . LEU A 1 84 ? 7.851 -5.083 -5.850 1.00 90.44 84 LEU A C 1
ATOM 685 O O . LEU A 1 84 ? 7.349 -6.133 -5.453 1.00 90.44 84 LEU A O 1
ATOM 689 N N . GLN A 1 85 ? 7.644 -4.602 -7.073 1.00 86.94 85 GLN A N 1
ATOM 690 C CA . GLN A 1 85 ? 6.885 -5.295 -8.109 1.00 86.94 85 GLN A CA 1
ATOM 691 C C . GLN A 1 85 ? 7.841 -5.760 -9.208 1.00 86.94 85 GLN A C 1
ATOM 693 O O . GLN A 1 85 ? 8.389 -4.934 -9.934 1.00 86.94 85 GLN A O 1
ATOM 698 N N . LEU A 1 86 ? 8.029 -7.075 -9.323 1.00 84.00 86 LEU A N 1
ATOM 699 C CA . LEU A 1 86 ? 8.841 -7.698 -10.369 1.00 84.00 86 LEU A CA 1
ATOM 700 C C . LEU A 1 86 ? 8.046 -7.776 -11.675 1.00 84.00 86 LEU A C 1
ATOM 702 O O . LEU A 1 86 ? 6.856 -8.110 -11.661 1.00 84.00 86 LEU A O 1
ATOM 706 N N . TYR A 1 87 ? 8.699 -7.514 -12.800 1.00 78.12 87 TYR A N 1
ATOM 707 C CA . TYR A 1 87 ? 8.126 -7.835 -14.101 1.00 78.12 87 TYR A CA 1
ATOM 708 C C . TYR A 1 87 ? 8.245 -9.342 -14.333 1.00 78.12 87 TYR A C 1
ATOM 710 O O . TYR A 1 87 ? 9.277 -9.946 -14.048 1.00 78.12 87 TYR A O 1
ATOM 718 N N . SER A 1 88 ? 7.172 -9.980 -14.803 1.00 65.81 88 SER A N 1
ATOM 719 C CA . SER A 1 88 ? 7.291 -11.360 -15.272 1.00 65.81 88 SER A CA 1
ATOM 720 C C . SER A 1 88 ? 8.112 -11.363 -16.556 1.00 65.81 88 SER A C 1
ATOM 722 O O . SER A 1 88 ? 7.746 -10.640 -17.484 1.00 65.81 88 SER A O 1
ATOM 724 N N . ALA A 1 89 ? 9.185 -12.157 -16.572 1.00 53.66 89 ALA A N 1
ATOM 725 C CA . ALA A 1 89 ? 9.915 -12.511 -17.786 1.00 53.66 89 ALA A CA 1
ATOM 726 C C . ALA A 1 89 ? 9.005 -13.213 -18.807 1.00 53.66 89 ALA A C 1
ATOM 728 O O . ALA A 1 89 ? 8.041 -13.891 -18.369 1.00 53.66 89 ALA A O 1
#

pLDDT: mean 76.41, std 16.25, range [35.34, 93.88]

Sequence (89 aa):
MQDINTKTDDHRVVLRREGEGNDFINASYIANKCEQYWPLDKQPKKFGDITVCSKSVECWADFTQTRLSISKVKSYMQTIIYLLQLYSA

InterPro domains:
  IPR029021 Protein-tyrosine phosphatase-like [G3DSA:3.90.190.10] (31-89)
  IPR029021 Protein-tyrosine phosphatase-like [SSF52799] (9-85)

Radius of gyration: 17.32 Å; Cα contacts (8 Å, |Δi|>4): 113; chains: 1; bounding box: 34×50×36 Å

Nearest PDB structures (foldseek):
  3zm2-assembly1_A  TM=9.436E-01  e=5.997E-04  Homo sapiens
  3qcm-assembly1_A  TM=9.219E-01  e=5.663E-04  Homo sapiens
  6sub-assembly1_A  TM=9.419E-01  e=2.243E-03  Homo sapiens
  2c7s-assembly1_A  TM=9.679E-01  e=3.165E-03  Homo sapiens
  4ri4-assembly2_B  TM=9.404E-01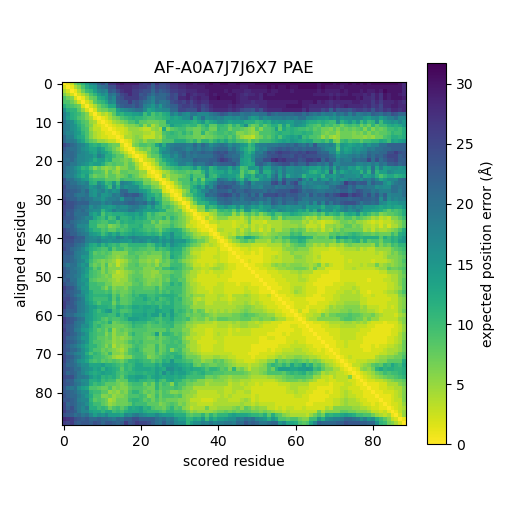  e=4.464E-03  Homo sapiens